Protein AF-A0A3B6IX35-F1 (afdb_monomer_lite)

Structure (mmCIF, N/CA/C/O backbone):
data_AF-A0A3B6IX35-F1
#
_entry.id   AF-A0A3B6IX35-F1
#
loop_
_atom_site.group_PDB
_atom_site.id
_atom_site.type_symbol
_atom_site.label_atom_id
_atom_site.label_alt_id
_atom_site.label_comp_id
_atom_site.label_asym_id
_atom_site.label_entity_id
_atom_site.label_seq_id
_atom_site.pdbx_PDB_ins_code
_atom_site.Cartn_x
_atom_site.Cartn_y
_atom_site.Cartn_z
_atom_site.occupancy
_atom_site.B_iso_or_equiv
_atom_site.auth_seq_id
_atom_site.auth_comp_id
_atom_site.auth_asym_id
_atom_site.auth_atom_id
_atom_site.pdbx_PDB_model_num
ATOM 1 N N . MET A 1 1 ? 20.968 23.430 19.235 1.00 37.81 1 MET A N 1
ATOM 2 C CA . MET A 1 1 ? 20.014 22.393 18.790 1.00 37.81 1 MET A CA 1
ATOM 3 C C . MET A 1 1 ? 20.486 21.953 17.414 1.00 37.81 1 MET A C 1
ATOM 5 O O . MET A 1 1 ? 20.384 22.743 16.490 1.00 37.81 1 MET A O 1
ATOM 9 N N . ALA A 1 2 ? 21.166 20.809 17.317 1.00 41.28 2 ALA A N 1
ATOM 10 C CA . ALA A 1 2 ? 21.790 20.349 16.075 1.00 41.28 2 ALA A CA 1
ATOM 11 C C . ALA A 1 2 ? 20.809 19.431 15.335 1.00 41.28 2 ALA A C 1
ATOM 13 O O . ALA A 1 2 ? 20.416 18.407 15.888 1.00 41.28 2 ALA A O 1
ATOM 14 N N . GLU A 1 3 ? 20.385 19.817 14.129 1.00 45.38 3 GLU A N 1
ATOM 15 C CA . GLU A 1 3 ? 19.584 18.974 13.233 1.00 45.38 3 GLU A CA 1
ATOM 16 C C . GLU A 1 3 ? 20.386 17.717 12.866 1.00 45.38 3 GLU A C 1
ATOM 18 O O . GLU A 1 3 ? 21.428 17.830 12.212 1.00 45.38 3 GLU A O 1
ATOM 23 N N . PRO A 1 4 ? 19.952 16.506 13.252 1.00 48.66 4 PRO A N 1
ATOM 24 C CA . PRO A 1 4 ? 20.625 15.309 12.807 1.00 48.66 4 PRO A CA 1
ATOM 25 C C . PRO A 1 4 ? 20.108 14.915 11.417 1.00 48.66 4 PRO A C 1
ATOM 27 O O . PRO A 1 4 ? 18.907 14.856 11.166 1.00 48.66 4 PRO A O 1
ATOM 30 N N . SER A 1 5 ? 21.050 14.541 10.548 1.00 58.50 5 SER A N 1
ATOM 31 C CA . SER A 1 5 ? 20.898 13.565 9.453 1.00 58.50 5 SER A CA 1
ATOM 32 C C . SER A 1 5 ? 20.421 13.991 8.058 1.00 58.50 5 SER A C 1
ATOM 34 O O . SER A 1 5 ? 20.289 13.114 7.207 1.00 58.50 5 SER A O 1
ATOM 36 N N . ARG A 1 6 ? 20.316 15.284 7.717 1.00 56.28 6 ARG A N 1
ATOM 37 C CA . ARG A 1 6 ? 20.077 15.674 6.304 1.00 56.28 6 ARG A CA 1
ATOM 38 C C . ARG A 1 6 ? 21.145 15.103 5.356 1.00 56.28 6 ARG A C 1
ATOM 40 O O . ARG A 1 6 ? 20.809 14.562 4.311 1.00 56.28 6 ARG A O 1
ATOM 47 N N . GLN A 1 7 ? 22.416 15.130 5.761 1.00 59.59 7 GLN A N 1
ATOM 48 C CA . GLN A 1 7 ? 23.521 14.537 4.990 1.00 59.59 7 GLN A CA 1
ATOM 49 C C . GLN A 1 7 ? 23.487 12.999 4.958 1.00 59.59 7 GLN A C 1
ATOM 51 O O . GLN A 1 7 ? 23.833 12.392 3.947 1.00 59.59 7 GLN A O 1
ATOM 56 N N . GLY A 1 8 ? 23.038 12.353 6.039 1.00 64.12 8 GLY A N 1
ATOM 57 C CA . GLY A 1 8 ? 22.886 10.893 6.094 1.00 64.12 8 GLY A CA 1
ATOM 58 C C . GLY A 1 8 ? 21.790 10.398 5.151 1.00 64.12 8 GLY A C 1
ATOM 59 O O . GLY A 1 8 ? 21.973 9.418 4.438 1.00 64.12 8 GLY A O 1
ATOM 60 N N . PHE A 1 9 ? 20.682 11.135 5.087 1.00 66.06 9 PHE A N 1
ATOM 61 C CA . PHE A 1 9 ? 19.607 10.877 4.140 1.00 66.06 9 PHE A CA 1
ATOM 62 C C . PHE A 1 9 ? 20.065 11.079 2.691 1.00 66.06 9 PHE A C 1
ATOM 64 O O . PHE A 1 9 ? 19.874 10.185 1.878 1.00 66.06 9 PHE A O 1
ATOM 71 N N . TRP A 1 10 ? 20.741 12.189 2.373 1.00 74.00 10 TRP A N 1
ATOM 72 C CA . TRP A 1 10 ? 21.228 12.443 1.010 1.00 74.00 10 TRP A CA 1
ATOM 73 C C . TRP A 1 10 ? 22.285 11.436 0.548 1.00 74.00 10 TRP A C 1
ATOM 75 O O . TRP A 1 10 ? 22.191 10.936 -0.566 1.00 74.00 10 TRP A O 1
ATOM 85 N N . SER A 1 11 ? 23.217 11.047 1.419 1.00 69.62 11 SER A N 1
ATOM 86 C CA . SER A 1 11 ? 24.203 10.002 1.100 1.00 69.62 11 SER A CA 1
ATOM 87 C C . SER A 1 11 ? 23.581 8.608 0.960 1.00 69.62 11 SER A C 1
ATOM 89 O O . SER A 1 11 ? 24.043 7.799 0.155 1.00 69.62 11 SER A O 1
ATOM 91 N N . TRP A 1 12 ? 22.513 8.311 1.706 1.00 70.94 12 TRP A N 1
ATOM 92 C CA . TRP A 1 12 ? 21.735 7.088 1.514 1.00 70.94 12 TRP A CA 1
ATOM 93 C C . TRP A 1 12 ? 20.963 7.113 0.190 1.00 70.94 12 TRP A C 1
ATOM 95 O O . TRP A 1 12 ? 20.981 6.122 -0.535 1.00 70.94 12 TRP A O 1
ATOM 105 N N . VAL A 1 13 ? 20.361 8.252 -0.164 1.00 71.44 13 VAL A N 1
ATOM 106 C CA . VAL A 1 13 ? 19.671 8.459 -1.445 1.00 71.44 13 VAL A CA 1
ATOM 107 C C . VAL A 1 13 ? 20.646 8.319 -2.619 1.00 71.44 13 VAL A C 1
ATOM 109 O O . VAL A 1 13 ? 20.363 7.584 -3.561 1.00 71.44 13 VAL A O 1
ATOM 112 N N . GLU A 1 14 ? 21.827 8.936 -2.545 1.00 68.81 14 GLU A N 1
ATOM 113 C CA . GLU A 1 14 ? 22.880 8.793 -3.559 1.00 68.81 14 GLU A CA 1
ATOM 114 C C . GLU A 1 14 ? 23.343 7.343 -3.702 1.00 68.81 14 GLU A C 1
ATOM 116 O O . GLU A 1 14 ? 23.455 6.840 -4.818 1.00 68.81 14 GLU A O 1
ATOM 121 N N . ARG A 1 15 ? 23.546 6.630 -2.586 1.00 64.62 15 ARG A N 1
ATOM 122 C CA . ARG A 1 15 ? 23.889 5.200 -2.618 1.00 64.62 15 ARG A CA 1
ATOM 123 C C . ARG A 1 15 ? 22.779 4.351 -3.220 1.00 64.62 15 ARG A C 1
ATOM 125 O O . ARG A 1 15 ? 23.075 3.429 -3.971 1.00 64.62 15 ARG A O 1
ATOM 132 N N . PHE A 1 16 ? 21.522 4.662 -2.926 1.00 66.94 16 PHE A N 1
ATOM 133 C CA . PHE A 1 16 ? 20.376 3.957 -3.488 1.00 66.94 16 PHE A CA 1
ATOM 134 C C . PHE A 1 16 ? 20.313 4.118 -5.014 1.00 66.94 16 PHE A C 1
ATOM 136 O O . PHE A 1 16 ? 20.101 3.139 -5.728 1.00 66.94 16 PHE A O 1
ATOM 143 N N . PHE A 1 17 ? 20.588 5.321 -5.529 1.00 62.81 17 PHE A N 1
ATOM 144 C CA . PHE A 1 17 ? 20.676 5.561 -6.971 1.00 62.81 17 PHE A CA 1
ATOM 145 C C . PHE A 1 17 ? 21.931 4.954 -7.611 1.00 62.81 17 PHE A C 1
ATOM 147 O O . PHE A 1 17 ? 21.843 4.450 -8.727 1.00 62.81 17 PHE A O 1
ATOM 154 N N . ALA A 1 18 ? 23.069 4.936 -6.912 1.00 60.19 18 ALA A N 1
ATOM 155 C CA . ALA A 1 18 ? 24.308 4.333 -7.405 1.00 60.19 18 ALA A CA 1
ATOM 156 C C . ALA A 1 18 ? 24.218 2.800 -7.514 1.00 60.19 18 ALA A C 1
ATOM 158 O O . ALA A 1 18 ? 24.656 2.231 -8.509 1.00 60.19 18 ALA A O 1
ATOM 159 N N . ILE A 1 19 ? 23.598 2.127 -6.535 1.00 58.12 19 ILE A N 1
ATOM 160 C CA . ILE A 1 19 ? 23.385 0.667 -6.554 1.00 58.12 19 ILE A CA 1
ATOM 161 C C . ILE A 1 19 ? 22.465 0.259 -7.713 1.00 58.12 19 ILE A C 1
ATOM 163 O O . ILE A 1 19 ? 22.639 -0.806 -8.296 1.00 58.12 19 ILE A O 1
ATOM 167 N N . ARG A 1 20 ? 21.509 1.120 -8.083 1.00 52.84 20 ARG A N 1
ATOM 168 C CA . ARG A 1 20 ? 20.567 0.870 -9.182 1.00 52.84 20 ARG A CA 1
ATOM 169 C C . ARG A 1 20 ? 21.177 1.065 -10.577 1.00 52.84 20 ARG A C 1
ATOM 171 O O . ARG A 1 20 ? 20.507 0.765 -11.557 1.00 52.84 20 ARG A O 1
ATOM 178 N N . ARG A 1 21 ? 22.404 1.594 -10.680 1.00 49.50 21 ARG A N 1
ATOM 179 C CA . ARG A 1 21 ? 23.022 2.032 -11.945 1.00 49.50 21 ARG A CA 1
ATOM 180 C C . ARG A 1 21 ? 24.190 1.167 -12.428 1.00 49.50 21 ARG A C 1
ATOM 182 O O . ARG A 1 21 ? 24.948 1.626 -13.273 1.00 49.50 21 ARG A O 1
ATOM 189 N N . LEU A 1 22 ? 24.355 -0.055 -11.922 1.00 42.16 22 LEU A N 1
ATOM 190 C CA . LEU A 1 22 ? 25.280 -1.013 -12.538 1.00 42.16 22 LEU A CA 1
ATOM 191 C C . LEU A 1 22 ? 24.506 -1.875 -13.544 1.00 42.16 22 LEU A C 1
ATOM 193 O O . LEU A 1 22 ? 23.510 -2.490 -13.162 1.00 42.16 22 LEU A O 1
ATOM 197 N N . PRO A 1 23 ? 24.964 -1.924 -14.804 1.00 52.44 23 PRO A N 1
ATOM 198 C CA . PRO A 1 23 ? 25.859 -3.032 -15.105 1.00 52.44 23 PRO A CA 1
ATOM 199 C C . PRO A 1 23 ? 27.073 -2.679 -15.979 1.00 52.44 23 PRO A C 1
ATOM 201 O O . PRO A 1 23 ? 27.098 -1.708 -16.726 1.00 52.44 23 PRO A O 1
ATOM 204 N N . ASP A 1 24 ? 28.046 -3.573 -15.841 1.00 41.94 24 ASP A N 1
ATOM 205 C CA . ASP A 1 24 ? 29.086 -3.978 -16.778 1.00 41.94 24 ASP A CA 1
ATOM 206 C C . ASP A 1 24 ? 30.223 -3.024 -17.166 1.00 41.94 24 ASP A C 1
ATOM 208 O O . ASP A 1 24 ? 30.107 -1.969 -17.780 1.00 41.94 24 ASP A O 1
ATOM 212 N N . HIS A 1 25 ? 31.402 -3.514 -16.800 1.00 44.00 25 HIS A N 1
ATOM 213 C CA . HIS A 1 25 ? 32.716 -3.030 -17.146 1.00 44.00 25 HIS A CA 1
ATOM 214 C C . HIS A 1 25 ? 32.925 -3.145 -18.665 1.00 44.00 25 HIS A C 1
ATOM 216 O O . HIS A 1 25 ? 33.181 -4.232 -19.179 1.00 44.00 25 HIS A O 1
ATOM 222 N N . HIS A 1 26 ? 32.874 -2.019 -19.373 1.00 35.03 26 HIS A N 1
ATOM 223 C CA . HIS A 1 26 ? 33.546 -1.856 -20.658 1.00 35.03 26 HIS A CA 1
ATOM 224 C C . HIS A 1 26 ? 34.240 -0.488 -20.643 1.00 35.03 26 HIS A C 1
ATOM 226 O O . HIS A 1 26 ? 33.561 0.526 -20.473 1.00 35.03 26 HIS A O 1
ATOM 232 N N . PRO A 1 27 ? 35.581 -0.415 -20.730 1.00 48.19 27 PRO A N 1
ATOM 233 C CA . PRO A 1 27 ? 36.241 0.865 -20.897 1.00 48.19 27 PRO A CA 1
ATOM 234 C C . PRO A 1 27 ? 35.983 1.355 -22.328 1.00 48.19 27 PRO A C 1
ATOM 236 O O . PRO A 1 27 ? 35.853 0.547 -23.250 1.00 48.19 27 PRO A O 1
ATOM 239 N N . ASP A 1 28 ? 35.931 2.676 -22.462 1.00 42.03 28 ASP A N 1
ATOM 240 C CA . ASP A 1 28 ? 35.834 3.457 -23.698 1.00 42.03 28 ASP A CA 1
ATOM 241 C C . ASP A 1 28 ? 34.450 3.539 -24.357 1.00 42.03 28 ASP A C 1
ATOM 243 O O . ASP A 1 28 ? 34.077 2.718 -25.187 1.00 42.03 28 ASP A O 1
ATOM 247 N N . ALA A 1 29 ? 33.723 4.619 -24.055 1.00 36.84 29 ALA A N 1
ATOM 248 C CA . ALA A 1 29 ? 33.442 5.693 -25.017 1.00 36.84 29 ALA A CA 1
ATOM 249 C C . ALA A 1 29 ? 32.284 6.571 -24.525 1.00 36.84 29 ALA A C 1
ATOM 251 O O . ALA A 1 29 ? 31.213 6.066 -24.220 1.00 36.84 29 ALA A O 1
ATOM 252 N N . GLY A 1 30 ? 32.496 7.887 -24.559 1.00 34.47 30 GLY A N 1
ATOM 253 C CA . GLY A 1 30 ? 31.437 8.842 -24.880 1.00 34.47 30 GLY A CA 1
ATOM 254 C C . GLY A 1 30 ? 30.413 9.124 -23.786 1.00 34.47 30 GLY A C 1
ATOM 255 O O . GLY A 1 30 ? 29.571 8.310 -23.440 1.00 34.47 30 GLY A O 1
ATOM 256 N N . ASP A 1 31 ? 30.474 10.355 -23.310 1.00 43.44 31 ASP A N 1
ATOM 257 C CA . ASP A 1 31 ? 29.527 11.053 -22.452 1.00 43.44 31 ASP A CA 1
ATOM 258 C C . ASP A 1 31 ? 28.129 11.159 -23.109 1.00 43.44 31 ASP A C 1
ATOM 260 O O . ASP A 1 31 ? 27.707 12.222 -23.557 1.00 43.44 31 ASP A O 1
ATOM 264 N N . GLU A 1 32 ? 27.407 10.042 -23.216 1.00 40.03 32 GLU A N 1
ATOM 265 C CA . GLU A 1 32 ? 25.991 10.025 -23.574 1.00 40.03 32 GLU A CA 1
ATOM 266 C C . GLU A 1 32 ? 25.185 9.768 -22.305 1.00 40.03 32 GLU A C 1
ATOM 268 O O . GLU A 1 32 ? 24.969 8.639 -21.859 1.00 40.03 32 GLU A O 1
ATOM 273 N N . VAL A 1 33 ? 24.753 10.869 -21.690 1.00 44.81 33 VAL A N 1
ATOM 274 C CA . VAL A 1 33 ? 23.649 10.869 -20.738 1.00 44.81 33 VAL A CA 1
ATOM 275 C C . VAL A 1 33 ? 22.464 10.252 -21.472 1.00 44.81 33 VAL A C 1
ATOM 277 O O . VAL A 1 33 ? 21.798 10.934 -22.243 1.00 44.81 33 VAL A O 1
ATOM 280 N N . ALA A 1 34 ? 22.245 8.951 -21.280 1.00 46.44 34 ALA A N 1
ATOM 281 C CA . ALA A 1 34 ? 21.082 8.251 -21.792 1.00 46.44 34 ALA A CA 1
ATOM 282 C C . ALA A 1 34 ? 19.840 8.967 -21.249 1.00 46.44 34 ALA A C 1
ATOM 284 O O . ALA A 1 34 ? 19.463 8.799 -20.084 1.00 46.44 34 ALA A O 1
ATOM 285 N N . GLU A 1 35 ? 19.257 9.836 -22.073 1.00 46.16 35 GLU A N 1
ATOM 286 C CA . GLU A 1 35 ? 17.963 10.444 -21.828 1.00 46.16 35 GLU A CA 1
ATOM 287 C C . GLU A 1 35 ? 16.971 9.288 -21.731 1.00 46.16 35 GLU A C 1
ATOM 289 O O . GLU A 1 35 ? 16.578 8.703 -22.738 1.00 46.16 35 GLU A O 1
ATOM 294 N N . ALA A 1 36 ? 16.632 8.890 -20.502 1.00 51.62 36 ALA A N 1
ATOM 295 C CA . ALA A 1 36 ? 15.574 7.922 -20.268 1.00 51.62 36 ALA A CA 1
ATOM 296 C C . ALA A 1 36 ? 14.347 8.407 -21.043 1.00 51.62 36 ALA A C 1
ATOM 298 O O . ALA A 1 36 ? 13.886 9.530 -20.811 1.00 51.62 36 ALA A O 1
ATOM 299 N N . GLU A 1 37 ? 13.861 7.591 -21.985 1.00 55.62 37 GLU A N 1
ATOM 300 C CA . GLU A 1 37 ? 12.737 7.962 -22.839 1.00 55.62 37 GLU A CA 1
ATOM 301 C C . GLU A 1 37 ? 11.607 8.513 -21.952 1.00 55.62 37 GLU A C 1
ATOM 303 O O . GLU A 1 37 ? 11.322 7.939 -20.894 1.00 55.62 37 GLU A O 1
ATOM 308 N N . PRO A 1 38 ? 10.933 9.611 -22.335 1.00 55.16 38 PRO A N 1
ATOM 309 C CA . PRO A 1 38 ? 9.925 10.264 -21.493 1.00 55.16 38 PRO A CA 1
ATOM 310 C C . PRO A 1 38 ? 8.830 9.297 -21.002 1.00 55.16 38 PRO A C 1
ATOM 312 O O . PRO A 1 38 ? 8.248 9.498 -19.935 1.00 55.16 38 PRO A O 1
ATOM 315 N N . ASN A 1 39 ? 8.606 8.203 -21.737 1.00 61.97 39 ASN A N 1
ATOM 316 C CA . ASN A 1 39 ? 7.677 7.135 -21.388 1.00 61.97 39 ASN A CA 1
ATOM 317 C C . ASN A 1 39 ? 8.171 6.203 -20.256 1.00 61.97 39 ASN A C 1
ATOM 319 O O . ASN A 1 39 ? 7.375 5.643 -19.509 1.00 61.97 39 ASN A O 1
ATOM 323 N N . GLN A 1 40 ? 9.482 6.040 -20.068 1.00 63.34 40 GLN A N 1
ATOM 324 C CA 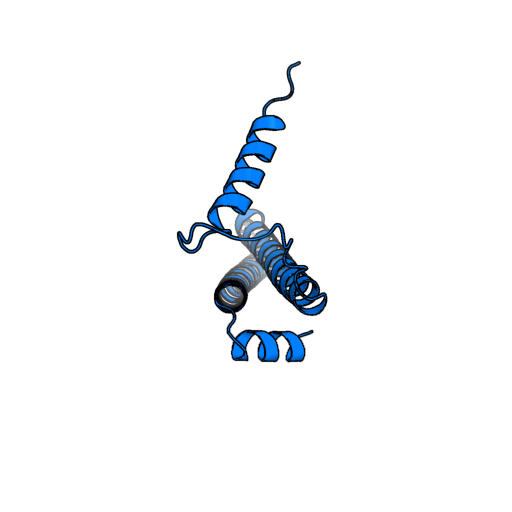. GLN A 1 40 ? 10.034 5.281 -18.938 1.00 63.34 40 GLN A CA 1
ATOM 325 C C . GLN A 1 40 ? 9.891 6.047 -17.618 1.00 63.34 40 GLN A C 1
ATOM 327 O O . GLN A 1 40 ? 9.615 5.450 -16.572 1.00 63.34 40 GLN A O 1
ATOM 332 N N . CYS A 1 41 ? 10.017 7.377 -17.665 1.00 72.06 41 CYS A N 1
ATOM 333 C CA . CYS A 1 41 ? 9.838 8.232 -16.494 1.00 72.06 41 CYS A CA 1
ATOM 334 C C . CYS A 1 41 ? 8.382 8.202 -15.992 1.00 72.06 41 CYS A C 1
ATOM 336 O O . CYS A 1 41 ? 8.147 8.016 -14.796 1.00 72.06 41 CYS A O 1
ATOM 338 N N . SER A 1 42 ? 7.395 8.279 -16.895 1.00 78.81 42 SER 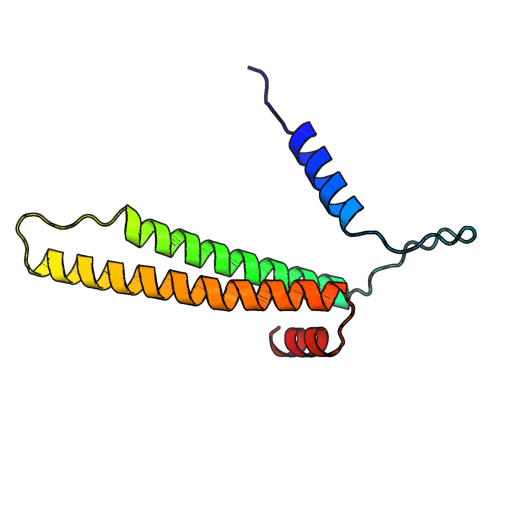A N 1
ATOM 339 C CA . SER A 1 42 ? 5.968 8.199 -16.539 1.00 78.81 42 SER A CA 1
ATOM 340 C C . SER A 1 42 ? 5.587 6.842 -15.934 1.00 78.81 42 SER A C 1
ATOM 342 O O . SER A 1 42 ? 4.946 6.800 -14.881 1.00 78.81 42 SER A O 1
ATOM 344 N N . ARG A 1 43 ? 6.045 5.732 -16.529 1.00 78.94 43 ARG A N 1
ATOM 345 C CA . ARG A 1 43 ? 5.820 4.370 -16.014 1.00 78.94 43 ARG A CA 1
ATOM 346 C C . ARG A 1 43 ? 6.432 4.173 -14.628 1.00 78.94 43 ARG A C 1
ATOM 348 O O . ARG A 1 43 ? 5.790 3.612 -13.739 1.00 78.94 43 ARG A O 1
ATOM 355 N N . CYS A 1 44 ? 7.643 4.687 -14.404 1.00 80.38 44 CYS A N 1
ATOM 356 C CA . CYS A 1 44 ? 8.265 4.660 -13.083 1.00 80.38 44 CYS A CA 1
ATOM 357 C C . CYS A 1 44 ? 7.453 5.455 -12.057 1.00 80.38 44 CYS A C 1
ATOM 359 O O . CYS A 1 44 ? 7.213 4.948 -10.960 1.00 80.38 44 CYS A O 1
ATOM 361 N N . ILE A 1 45 ? 7.005 6.666 -12.400 1.00 83.56 45 ILE A N 1
ATOM 362 C CA . ILE A 1 45 ? 6.165 7.488 -11.517 1.00 83.56 45 ILE A CA 1
ATOM 363 C C . ILE A 1 45 ? 4.868 6.748 -11.176 1.00 83.56 45 ILE A C 1
ATOM 365 O O . ILE A 1 45 ? 4.504 6.686 -10.003 1.00 83.56 45 ILE A O 1
ATOM 369 N N . PHE A 1 46 ? 4.217 6.120 -12.157 1.00 84.81 46 PHE A N 1
ATOM 370 C CA . PHE A 1 46 ? 2.999 5.340 -11.939 1.00 84.81 46 PHE A CA 1
ATOM 371 C C . PHE A 1 46 ? 3.207 4.208 -10.926 1.00 84.81 46 PHE A C 1
ATOM 373 O O . PHE A 1 46 ? 2.444 4.089 -9.966 1.00 84.81 46 PHE A O 1
ATOM 380 N N . VAL A 1 47 ? 4.272 3.412 -11.079 1.00 86.69 47 VAL A N 1
ATOM 381 C CA . VAL A 1 47 ? 4.586 2.329 -10.133 1.00 86.69 47 VAL A CA 1
ATOM 382 C C . VAL A 1 47 ? 4.876 2.877 -8.734 1.00 86.69 47 VAL A C 1
ATOM 384 O O . VAL A 1 47 ? 4.370 2.332 -7.754 1.00 86.69 47 VAL A O 1
ATOM 387 N N . HIS A 1 48 ? 5.614 3.986 -8.615 1.00 85.56 48 HIS A N 1
ATOM 388 C CA . HIS A 1 48 ? 5.880 4.614 -7.315 1.00 85.56 48 HIS A CA 1
ATOM 389 C C . HIS A 1 48 ? 4.601 5.153 -6.662 1.00 85.56 48 HIS A C 1
ATOM 391 O O . HIS A 1 48 ? 4.387 4.936 -5.469 1.00 85.56 48 HIS A O 1
ATOM 397 N N . CYS A 1 49 ? 3.718 5.796 -7.429 1.00 85.50 49 CYS A N 1
ATOM 398 C CA . CYS A 1 49 ? 2.402 6.213 -6.950 1.00 85.50 49 CYS A CA 1
ATOM 399 C C . CYS A 1 49 ? 1.563 5.010 -6.497 1.00 85.50 49 CYS A C 1
ATOM 401 O O . CYS A 1 49 ? 0.946 5.065 -5.433 1.00 85.50 49 CYS A O 1
ATOM 403 N N . GLY A 1 50 ? 1.589 3.904 -7.245 1.00 84.69 50 GLY A N 1
ATOM 404 C CA . GLY A 1 50 ? 0.937 2.651 -6.868 1.00 84.69 50 GLY A CA 1
ATOM 405 C C . GLY A 1 50 ? 1.434 2.112 -5.525 1.00 84.69 50 GLY A C 1
ATOM 406 O O . GLY A 1 50 ? 0.628 1.807 -4.645 1.00 84.69 50 GLY A O 1
ATOM 407 N N . ILE A 1 51 ? 2.754 2.075 -5.323 1.00 88.94 51 ILE A N 1
ATOM 408 C CA . ILE A 1 51 ? 3.376 1.668 -4.054 1.00 88.94 51 ILE A CA 1
ATOM 409 C C . ILE A 1 51 ? 2.969 2.610 -2.913 1.00 88.94 51 ILE A C 1
ATOM 411 O O . ILE A 1 51 ? 2.627 2.138 -1.829 1.00 88.94 51 ILE A O 1
ATOM 415 N N . LEU A 1 52 ? 2.946 3.927 -3.140 1.00 90.62 52 LEU A N 1
ATOM 416 C CA . LEU A 1 52 ? 2.514 4.899 -2.130 1.00 90.62 52 LEU A CA 1
ATOM 417 C C . LEU A 1 52 ? 1.064 4.669 -1.695 1.00 90.62 52 LEU A C 1
ATOM 419 O O . LEU A 1 52 ? 0.784 4.648 -0.499 1.00 90.62 52 LEU A O 1
ATOM 423 N N . VAL A 1 53 ? 0.148 4.439 -2.639 1.00 90.50 53 VAL A N 1
ATOM 424 C CA . VAL A 1 53 ? -1.257 4.131 -2.324 1.00 90.50 53 VAL A CA 1
ATOM 425 C C . VAL A 1 53 ? -1.360 2.849 -1.500 1.00 90.50 53 VAL A C 1
ATOM 427 O O . VAL A 1 53 ? -2.078 2.814 -0.501 1.00 90.50 53 VAL A O 1
ATOM 430 N N . VAL A 1 54 ? -0.609 1.810 -1.871 1.00 91.56 54 VAL A N 1
ATOM 431 C CA . VAL A 1 54 ? -0.541 0.558 -1.107 1.00 91.56 54 VAL A CA 1
ATOM 432 C C . VAL A 1 54 ? -0.066 0.815 0.325 1.00 91.56 54 VAL A C 1
ATOM 434 O O . VAL A 1 54 ? -0.701 0.347 1.267 1.00 91.56 54 VAL A O 1
ATOM 437 N N . LEU A 1 55 ? 0.991 1.610 0.513 1.00 88.81 55 LEU A N 1
ATOM 438 C CA . LEU A 1 55 ? 1.497 1.958 1.844 1.00 88.81 55 LEU A CA 1
ATOM 439 C C . LEU A 1 55 ? 0.467 2.719 2.685 1.00 88.81 55 LEU A C 1
ATOM 441 O O . LEU A 1 55 ? 0.348 2.452 3.881 1.00 88.81 55 LEU A O 1
ATOM 445 N N . VAL A 1 56 ? -0.312 3.621 2.082 1.00 91.62 56 VAL A N 1
ATOM 446 C CA . VAL A 1 56 ? -1.404 4.313 2.785 1.00 91.62 56 VAL A CA 1
ATOM 447 C C . VAL A 1 56 ? -2.473 3.316 3.235 1.00 91.62 56 VAL A C 1
ATOM 449 O O . VAL A 1 56 ? -2.891 3.355 4.392 1.00 91.62 56 VAL A O 1
ATOM 452 N N . ILE A 1 57 ? -2.886 2.388 2.367 1.00 89.75 57 ILE A N 1
ATOM 453 C CA . ILE A 1 57 ? -3.876 1.355 2.712 1.00 89.75 57 ILE A CA 1
ATOM 454 C C . ILE A 1 57 ? -3.353 0.460 3.843 1.00 89.75 57 ILE A C 1
ATOM 456 O O . ILE A 1 57 ? -4.088 0.204 4.801 1.00 89.75 57 ILE A O 1
ATOM 460 N N . ALA A 1 58 ? -2.089 0.029 3.784 1.00 89.19 58 ALA A N 1
ATOM 461 C CA . ALA A 1 58 ? -1.446 -0.711 4.870 1.00 89.19 58 ALA A CA 1
ATOM 462 C C . ALA A 1 58 ? -1.469 0.082 6.181 1.00 89.19 58 ALA A C 1
ATOM 464 O O . ALA A 1 58 ? -1.895 -0.442 7.208 1.00 89.19 58 ALA A O 1
ATOM 465 N N . ALA A 1 59 ? -1.059 1.353 6.153 1.00 90.75 59 ALA A N 1
ATOM 466 C CA . ALA A 1 59 ? -1.003 2.200 7.339 1.00 90.75 59 ALA A CA 1
ATOM 467 C C . ALA A 1 59 ? -2.387 2.375 7.980 1.00 90.75 59 ALA A C 1
ATOM 469 O O . ALA A 1 59 ? -2.535 2.190 9.188 1.00 90.75 59 ALA A O 1
ATOM 470 N N . VAL A 1 60 ? -3.416 2.656 7.175 1.00 90.38 60 VAL A N 1
ATOM 471 C CA . VAL A 1 60 ? -4.807 2.750 7.647 1.00 90.38 60 VAL A CA 1
ATOM 472 C C . VAL A 1 60 ? -5.269 1.420 8.239 1.00 90.38 60 VAL A C 1
ATOM 474 O O . VAL A 1 60 ? -5.868 1.398 9.312 1.00 90.38 60 VAL A O 1
ATOM 477 N N . SER A 1 61 ? -4.943 0.304 7.592 1.00 87.75 61 SER A N 1
ATOM 478 C CA . SER A 1 61 ? -5.309 -1.030 8.074 1.00 87.75 61 SER A CA 1
ATOM 479 C C . SER A 1 61 ? -4.661 -1.346 9.424 1.00 87.75 61 SER A C 1
ATOM 481 O O . SER A 1 61 ? -5.337 -1.811 10.340 1.00 87.75 61 SER A O 1
ATOM 483 N N . VAL A 1 62 ? -3.376 -1.024 9.597 1.00 89.00 62 VAL A N 1
ATOM 484 C CA . VAL A 1 62 ? -2.676 -1.162 10.884 1.00 89.00 62 VAL A CA 1
ATOM 485 C C . VAL A 1 62 ? -3.297 -0.254 11.942 1.00 89.00 62 VAL A C 1
ATOM 487 O O . VAL A 1 62 ? -3.541 -0.708 13.057 1.00 89.00 62 VAL A O 1
ATOM 490 N N . LEU A 1 63 ? -3.610 1.001 11.607 1.00 89.94 63 LEU A N 1
ATOM 491 C CA . LEU A 1 63 ? -4.265 1.932 12.530 1.00 89.94 63 LEU A CA 1
ATOM 492 C C . LEU A 1 63 ? -5.607 1.380 13.021 1.00 89.94 63 LEU A C 1
ATOM 494 O O . LEU A 1 63 ? -5.865 1.398 14.223 1.00 89.94 63 LEU A O 1
ATOM 498 N N . LEU A 1 64 ? -6.423 0.823 12.123 1.00 87.31 64 LEU A N 1
ATOM 499 C CA . LEU A 1 64 ? -7.685 0.169 12.477 1.00 87.31 64 LEU A CA 1
ATOM 500 C C . LEU A 1 64 ? -7.470 -1.021 13.428 1.00 87.31 64 LEU A C 1
ATOM 502 O O . LEU A 1 64 ? -8.224 -1.192 14.386 1.00 87.31 64 LEU A O 1
ATOM 506 N N . LEU A 1 65 ? -6.422 -1.821 13.213 1.00 87.44 65 LEU A N 1
ATOM 507 C CA . LEU A 1 65 ? -6.104 -2.973 14.064 1.00 87.44 65 LEU A CA 1
ATOM 508 C C . LEU A 1 65 ? -5.532 -2.581 15.437 1.00 87.44 65 LEU A C 1
ATOM 510 O O . LEU A 1 65 ? -5.754 -3.300 16.413 1.00 87.44 65 LEU A O 1
ATOM 514 N N . VAL A 1 66 ? -4.790 -1.475 15.526 1.00 87.38 66 VAL A N 1
ATOM 515 C CA . VAL A 1 66 ? -4.086 -1.049 16.748 1.00 87.38 66 VAL A CA 1
ATOM 516 C C . VAL A 1 66 ? -4.950 -0.142 17.624 1.00 87.38 66 VAL A C 1
ATOM 518 O O . VAL A 1 66 ? -4.967 -0.304 18.845 1.00 87.38 66 VAL A O 1
ATOM 521 N N . LEU A 1 67 ? -5.661 0.815 17.023 1.00 86.00 67 LEU A N 1
ATOM 522 C CA . LEU A 1 67 ? -6.370 1.857 17.768 1.00 86.00 67 LEU A CA 1
ATOM 523 C C . LEU A 1 67 ? -7.742 1.405 18.264 1.00 86.00 67 LEU A C 1
ATOM 525 O O . LEU A 1 67 ? -8.186 1.862 19.319 1.00 86.00 67 LEU A O 1
ATOM 529 N N . ILE A 1 68 ? -8.412 0.497 17.549 1.00 82.44 68 ILE A N 1
ATOM 530 C CA . ILE A 1 68 ? -9.735 0.026 17.962 1.00 82.44 68 ILE A CA 1
ATOM 531 C C . ILE A 1 68 ? -9.567 -1.083 19.006 1.00 82.44 68 ILE A C 1
ATOM 533 O O . ILE A 1 68 ? -9.068 -2.178 18.728 1.00 82.44 68 ILE A O 1
ATOM 537 N N . ARG A 1 69 ? -9.976 -0.772 20.240 1.00 81.69 69 ARG A N 1
ATOM 538 C CA . ARG A 1 69 ? -9.901 -1.664 21.404 1.00 81.69 69 ARG A CA 1
ATOM 539 C C . ARG A 1 69 ? -11.209 -2.425 21.625 1.00 81.69 69 ARG A C 1
ATOM 541 O O . ARG A 1 69 ? -12.273 -1.912 21.276 1.00 81.69 69 ARG A O 1
ATOM 548 N N . PRO A 1 70 ? -11.138 -3.632 22.212 1.00 80.12 70 PRO A N 1
ATOM 549 C CA . PRO A 1 70 ? -12.333 -4.388 22.547 1.00 80.12 70 PRO A CA 1
ATOM 550 C C . PRO A 1 70 ? -13.164 -3.612 23.583 1.00 80.12 70 PRO A C 1
ATOM 552 O O . PRO A 1 70 ? -12.608 -3.134 24.577 1.00 80.12 70 PRO A O 1
ATOM 555 N N . PRO A 1 71 ? -14.479 -3.459 23.374 1.00 79.69 71 PRO A N 1
ATOM 556 C CA . PRO A 1 71 ? -15.346 -2.803 24.341 1.00 79.69 71 PRO A CA 1
ATOM 557 C C . PRO A 1 71 ? -15.637 -3.730 25.520 1.00 79.69 71 PRO A C 1
ATOM 559 O O . PRO A 1 71 ? -15.851 -4.926 25.345 1.00 79.69 71 PRO A O 1
ATOM 562 N N . SER A 1 72 ? -15.681 -3.164 26.725 1.00 72.38 72 SER A N 1
ATOM 563 C CA . SER A 1 72 ? -15.824 -3.923 27.973 1.00 72.38 72 SER A CA 1
ATOM 564 C C . SER A 1 72 ? -17.255 -4.388 28.272 1.00 72.38 72 SER A C 1
ATOM 566 O O . SER A 1 72 ? -17.422 -5.421 28.909 1.00 72.38 72 SER A O 1
ATOM 568 N N . HIS A 1 73 ? -18.289 -3.666 27.817 1.00 71.38 73 HIS A N 1
ATOM 569 C CA . HIS A 1 73 ? -19.677 -3.915 28.254 1.00 71.38 73 HIS A CA 1
ATOM 570 C C . HIS A 1 73 ? -20.761 -3.731 27.172 1.00 71.38 73 HIS A C 1
ATOM 572 O O . HIS A 1 73 ? -21.935 -3.602 27.504 1.00 71.38 73 HIS A O 1
ATOM 578 N N . SER A 1 74 ? -20.415 -3.718 25.878 1.00 77.38 74 SER A N 1
ATOM 579 C CA . SER A 1 74 ? -21.403 -3.516 24.801 1.00 77.38 74 SER A CA 1
ATOM 580 C C . SER A 1 74 ? -21.293 -4.563 23.694 1.00 77.38 74 SER A C 1
ATOM 582 O O . SER A 1 74 ? -20.263 -4.671 23.028 1.00 77.38 74 SER A O 1
ATOM 584 N N . THR A 1 75 ? -22.386 -5.294 23.452 1.00 76.94 75 THR A N 1
ATOM 585 C CA . THR A 1 75 ? -22.537 -6.232 22.326 1.00 76.94 75 THR A CA 1
ATOM 586 C C . THR A 1 75 ? -22.460 -5.519 20.979 1.00 76.94 75 THR A C 1
ATOM 588 O O . THR A 1 75 ? -21.752 -5.989 20.092 1.00 76.94 75 THR A O 1
ATOM 591 N N . ALA A 1 76 ? -23.091 -4.348 20.835 1.00 80.94 76 ALA A N 1
ATOM 592 C CA . ALA A 1 76 ? -22.974 -3.523 19.628 1.00 80.94 76 ALA A CA 1
ATOM 593 C C . ALA A 1 76 ? -21.525 -3.064 19.394 1.00 80.94 76 ALA A C 1
ATOM 595 O O . ALA A 1 76 ? -21.020 -3.130 18.275 1.00 80.94 76 ALA A O 1
ATOM 596 N N . GLY A 1 77 ? -20.820 -2.684 20.464 1.00 82.31 77 GLY A N 1
ATOM 597 C CA . GLY A 1 77 ? -19.396 -2.366 20.386 1.00 82.31 77 GLY A CA 1
ATOM 598 C C . GLY A 1 77 ? -18.552 -3.564 19.937 1.00 82.31 77 GLY A C 1
ATOM 599 O O . GLY A 1 77 ? -17.612 -3.393 19.165 1.00 82.31 77 GLY A O 1
ATOM 600 N N . SER A 1 78 ? -18.876 -4.773 20.404 1.00 85.25 78 SER A N 1
ATOM 601 C CA . SER A 1 78 ? -18.143 -5.993 20.043 1.00 85.25 78 SER A CA 1
ATOM 602 C C . SER A 1 78 ? -18.286 -6.318 18.552 1.00 85.25 78 SER A C 1
ATOM 604 O O . SER A 1 78 ? -17.302 -6.650 17.892 1.00 85.25 78 SER A O 1
ATOM 606 N N . VAL A 1 79 ? -19.485 -6.122 17.987 1.00 87.44 79 VAL A N 1
ATOM 607 C CA . VAL A 1 79 ? -19.731 -6.278 16.542 1.00 87.44 79 VAL A CA 1
ATOM 608 C C . VAL A 1 79 ? -18.901 -5.280 15.731 1.00 87.44 79 VAL A C 1
ATOM 610 O O . VAL A 1 79 ? -18.235 -5.675 14.776 1.00 87.44 79 VAL A O 1
ATOM 613 N N . VAL A 1 80 ? -18.880 -4.004 16.129 1.00 86.88 80 VAL A N 1
ATOM 614 C CA . VAL A 1 80 ? -18.075 -2.969 15.453 1.00 86.88 80 VAL A CA 1
ATOM 615 C C . VAL A 1 80 ? -16.579 -3.268 15.563 1.00 86.88 80 VAL A C 1
ATOM 617 O O . VAL A 1 80 ? -15.850 -3.142 14.578 1.00 86.88 80 VAL A O 1
ATOM 620 N N . TYR A 1 81 ? -16.112 -3.718 16.729 1.00 87.38 81 TYR A N 1
ATOM 621 C CA . TYR A 1 81 ? -14.731 -4.156 16.923 1.00 87.38 81 TYR A CA 1
ATOM 622 C C . TYR A 1 81 ? -14.369 -5.302 15.971 1.00 87.38 81 TYR A C 1
ATOM 624 O O . TYR A 1 81 ? -13.365 -5.219 15.263 1.00 87.38 81 TYR A O 1
ATOM 632 N N . PHE A 1 82 ? -15.205 -6.341 15.898 1.00 88.62 82 PHE A N 1
ATOM 633 C CA . PHE A 1 82 ? -14.963 -7.484 15.021 1.00 88.62 82 PHE A CA 1
ATOM 634 C C . PHE A 1 82 ? -14.970 -7.083 13.541 1.00 88.62 82 PHE A C 1
ATOM 636 O O . PHE A 1 82 ? -14.049 -7.435 12.807 1.00 88.62 82 PHE A O 1
ATOM 643 N N . ALA A 1 83 ? -15.949 -6.283 13.111 1.00 89.50 83 ALA A N 1
ATOM 644 C CA . ALA A 1 83 ? -16.029 -5.788 11.739 1.00 89.50 83 ALA A CA 1
ATOM 645 C C . ALA A 1 83 ? -14.793 -4.957 11.359 1.00 89.50 83 ALA A C 1
ATOM 647 O O . ALA A 1 83 ? -14.230 -5.134 10.281 1.00 89.50 83 ALA A O 1
ATOM 648 N N . THR A 1 84 ? -14.317 -4.113 12.278 1.00 89.88 84 THR A N 1
ATOM 649 C CA . THR A 1 84 ? -13.090 -3.330 12.088 1.00 89.88 84 THR A CA 1
ATOM 650 C C . THR A 1 84 ? -11.873 -4.239 11.951 1.00 89.88 84 THR A C 1
ATOM 652 O O . THR A 1 84 ? -11.033 -4.018 11.082 1.00 89.88 84 THR A O 1
ATOM 655 N N . ARG A 1 85 ? -11.768 -5.284 12.782 1.00 90.31 85 ARG A N 1
ATOM 656 C CA . ARG A 1 85 ? -10.668 -6.253 12.700 1.00 90.31 85 ARG A CA 1
ATOM 657 C C . ARG A 1 85 ? -10.656 -6.959 11.356 1.00 90.31 85 ARG A C 1
ATOM 659 O O . ARG A 1 85 ? -9.613 -6.991 10.712 1.00 90.31 85 ARG A O 1
ATOM 666 N N . VAL A 1 86 ? -11.806 -7.465 10.922 1.00 92.75 86 VAL A N 1
ATOM 667 C CA . VAL A 1 86 ? -11.962 -8.109 9.615 1.00 92.75 86 VAL A CA 1
ATOM 668 C C . VAL A 1 86 ? -11.539 -7.152 8.502 1.00 92.75 86 VAL A C 1
ATOM 670 O O . VAL A 1 86 ? -10.700 -7.517 7.683 1.00 92.75 86 VAL A O 1
ATOM 673 N N . LEU A 1 87 ? -12.023 -5.907 8.522 1.00 90.62 87 LEU A N 1
ATOM 674 C CA . LEU A 1 87 ? -11.668 -4.896 7.528 1.00 90.62 87 LEU A CA 1
ATOM 675 C C . LEU A 1 87 ? -10.164 -4.578 7.522 1.00 90.62 87 LEU A C 1
ATOM 677 O O . LEU A 1 87 ? -9.559 -4.514 6.456 1.00 90.62 87 LEU A O 1
ATOM 681 N N . GLY A 1 88 ? -9.546 -4.433 8.696 1.00 89.25 88 GLY A N 1
ATOM 682 C CA . GLY A 1 88 ? -8.107 -4.209 8.827 1.00 89.25 88 GLY A CA 1
ATOM 683 C C . GLY A 1 88 ? -7.280 -5.385 8.301 1.00 89.25 88 GLY A C 1
ATOM 684 O O . GLY A 1 88 ? -6.307 -5.181 7.582 1.00 89.25 88 GLY A O 1
ATOM 685 N N . PHE A 1 89 ? -7.680 -6.628 8.582 1.00 90.25 89 PHE A N 1
ATOM 686 C CA . PHE A 1 89 ? -7.006 -7.808 8.030 1.00 90.25 89 PHE A CA 1
ATOM 687 C C . PHE A 1 89 ? -7.155 -7.904 6.509 1.00 90.25 89 PHE A C 1
ATOM 689 O O . PHE A 1 89 ? -6.165 -8.125 5.816 1.00 90.25 89 PHE A O 1
ATOM 696 N N . LEU A 1 90 ? -8.362 -7.691 5.979 1.00 92.56 90 LEU A N 1
ATOM 697 C CA . LEU A 1 90 ? -8.609 -7.647 4.535 1.00 92.56 90 LEU A CA 1
ATOM 698 C C . LEU A 1 90 ? -7.771 -6.564 3.852 1.00 92.56 90 LEU A C 1
ATOM 700 O O . LEU A 1 90 ? -7.159 -6.829 2.819 1.00 92.56 90 LEU 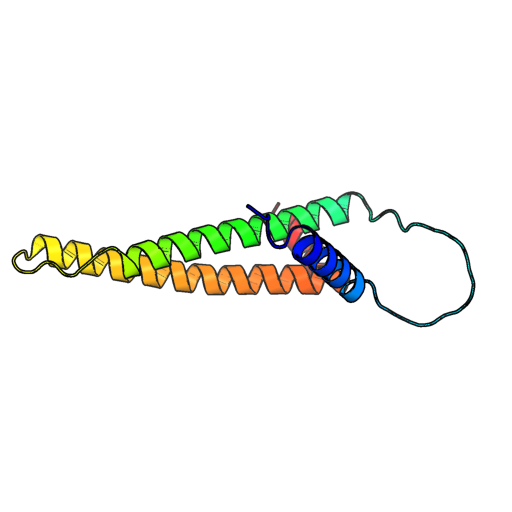A O 1
ATOM 704 N N . GLY A 1 91 ? -7.691 -5.375 4.451 1.00 87.38 91 GLY A N 1
ATOM 705 C CA . GLY A 1 91 ? -6.855 -4.285 3.959 1.00 87.38 91 GLY A CA 1
ATOM 706 C C . GLY A 1 91 ? -5.367 -4.645 3.935 1.00 87.38 91 GLY A C 1
ATOM 707 O O . GLY A 1 91 ? -4.694 -4.379 2.941 1.00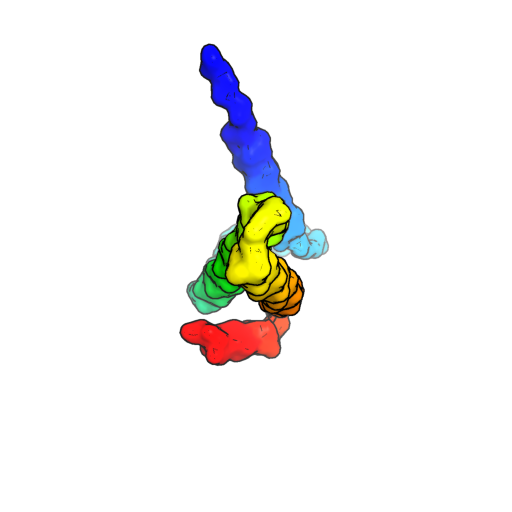 87.38 91 GLY A O 1
ATOM 708 N N . MET A 1 92 ? -4.863 -5.340 4.962 1.00 89.56 92 MET A N 1
ATOM 709 C CA . MET A 1 92 ? -3.479 -5.836 4.995 1.00 89.56 92 MET A CA 1
ATOM 710 C C . MET A 1 92 ? -3.207 -6.882 3.911 1.00 89.56 92 MET A C 1
ATOM 712 O O . MET A 1 92 ? -2.194 -6.792 3.220 1.00 89.56 92 MET A O 1
ATOM 716 N N . VAL A 1 93 ? -4.109 -7.850 3.724 1.00 91.44 93 VAL A N 1
ATOM 717 C CA . VAL A 1 93 ? -3.974 -8.876 2.675 1.00 91.44 93 VAL A CA 1
ATOM 718 C C . VAL A 1 93 ? -3.988 -8.229 1.293 1.00 91.44 93 VAL A C 1
ATOM 720 O O . VAL A 1 93 ? -3.103 -8.485 0.479 1.00 91.44 93 VAL A O 1
ATOM 723 N N . PHE A 1 94 ? -4.946 -7.335 1.044 1.00 90.38 94 PHE A N 1
ATOM 724 C CA . PHE A 1 94 ? -5.033 -6.601 -0.213 1.00 90.38 94 PHE A CA 1
ATOM 725 C C . PHE A 1 94 ? -3.765 -5.785 -0.477 1.00 90.38 94 PHE A C 1
ATOM 727 O O . PHE A 1 94 ? -3.213 -5.826 -1.578 1.00 90.38 94 PHE A O 1
ATOM 734 N N . SER A 1 95 ? -3.272 -5.089 0.548 1.00 90.19 95 SER A N 1
ATOM 735 C CA . SER A 1 95 ? -2.038 -4.319 0.473 1.00 90.19 95 SER A CA 1
ATOM 736 C C . SER A 1 95 ? -0.822 -5.200 0.188 1.00 90.19 95 SER A C 1
ATOM 738 O O . SER A 1 95 ? 0.034 -4.799 -0.593 1.00 90.19 95 SER A O 1
ATOM 740 N N . ALA A 1 96 ? -0.730 -6.394 0.775 1.00 88.75 96 ALA A N 1
ATOM 741 C CA . ALA A 1 96 ? 0.362 -7.323 0.505 1.00 88.75 96 ALA A CA 1
ATOM 742 C C . ALA A 1 96 ? 0.330 -7.812 -0.951 1.00 88.75 96 ALA A C 1
ATOM 744 O O . ALA A 1 96 ? 1.347 -7.753 -1.640 1.00 88.75 96 ALA A O 1
ATOM 745 N N . CYS A 1 97 ? -0.843 -8.215 -1.450 1.00 91.31 97 CYS A N 1
ATOM 746 C CA . CYS A 1 97 ? -1.006 -8.665 -2.833 1.00 91.31 97 CYS A CA 1
ATOM 747 C C . CYS A 1 97 ? -0.694 -7.550 -3.842 1.00 91.31 97 CYS A C 1
ATOM 749 O O . CYS A 1 97 ? 0.081 -7.755 -4.776 1.00 91.31 97 CYS A O 1
ATOM 751 N N . ARG A 1 98 ? -1.262 -6.352 -3.649 1.00 87.38 98 ARG A N 1
ATOM 752 C CA . ARG A 1 98 ? -1.000 -5.197 -4.523 1.00 87.38 98 ARG A CA 1
ATOM 753 C C . ARG A 1 98 ? 0.438 -4.706 -4.409 1.00 87.38 98 ARG A C 1
ATOM 755 O O . ARG A 1 98 ? 1.029 -4.353 -5.422 1.00 87.38 98 ARG A O 1
ATOM 762 N N . GLY A 1 99 ? 1.007 -4.704 -3.207 1.00 86.25 99 GLY A N 1
ATOM 763 C CA . GLY A 1 99 ? 2.401 -4.339 -2.977 1.00 86.25 99 GLY A CA 1
ATOM 764 C C . GLY A 1 99 ? 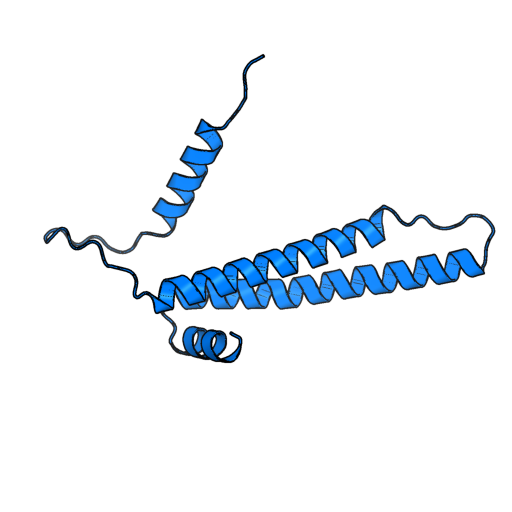3.354 -5.267 -3.718 1.00 86.25 99 GLY A C 1
ATOM 765 O O . GLY A 1 99 ? 4.190 -4.787 -4.475 1.00 86.25 99 GLY A O 1
ATOM 766 N N . ALA A 1 100 ? 3.171 -6.583 -3.584 1.00 88.12 100 ALA A N 1
ATOM 767 C CA . ALA A 1 100 ? 3.958 -7.573 -4.316 1.00 88.12 100 ALA A CA 1
ATOM 768 C C . ALA A 1 100 ? 3.848 -7.383 -5.837 1.00 88.12 100 ALA A C 1
ATOM 770 O O . ALA A 1 100 ? 4.858 -7.425 -6.533 1.00 88.12 100 ALA A O 1
ATOM 771 N N . PHE A 1 101 ? 2.645 -7.098 -6.341 1.00 87.81 101 PHE A N 1
ATOM 772 C CA . PHE A 1 101 ? 2.421 -6.819 -7.758 1.00 87.81 101 PHE A CA 1
ATOM 773 C C . PHE A 1 101 ? 3.190 -5.584 -8.254 1.00 87.81 101 PHE A C 1
ATOM 775 O O . PHE A 1 101 ? 3.869 -5.655 -9.274 1.00 87.81 101 PHE A O 1
ATOM 782 N N . PHE A 1 102 ? 3.140 -4.462 -7.529 1.00 86.38 102 PHE A N 1
ATOM 783 C CA . PHE A 1 102 ? 3.883 -3.260 -7.923 1.00 86.38 102 PHE A CA 1
ATOM 784 C C . PHE A 1 102 ? 5.399 -3.414 -7.771 1.00 86.38 102 PHE A C 1
ATOM 786 O O . PHE A 1 102 ? 6.143 -2.866 -8.579 1.00 86.38 102 PHE A O 1
ATOM 793 N N . VAL A 1 103 ? 5.866 -4.170 -6.773 1.00 86.75 103 VAL A N 1
ATOM 794 C CA . VAL A 1 103 ? 7.292 -4.502 -6.628 1.00 86.75 103 VAL A CA 1
ATOM 795 C C . VAL A 1 103 ? 7.762 -5.358 -7.801 1.00 86.75 103 VAL A C 1
ATOM 797 O O . VAL A 1 103 ? 8.805 -5.062 -8.376 1.00 86.75 103 VAL A O 1
ATOM 800 N N . TYR A 1 104 ? 6.975 -6.361 -8.197 1.00 86.75 104 TYR A N 1
ATOM 801 C CA . TYR A 1 104 ? 7.257 -7.177 -9.376 1.00 86.75 104 TYR A CA 1
ATOM 802 C C . TYR A 1 104 ? 7.317 -6.326 -10.650 1.00 86.75 104 TYR A C 1
ATOM 804 O O . TYR A 1 104 ? 8.314 -6.378 -11.361 1.00 86.75 104 TYR A O 1
ATOM 812 N N . LEU A 1 105 ? 6.312 -5.475 -10.894 1.00 83.88 105 LEU A N 1
ATOM 813 C CA . LEU A 1 105 ? 6.312 -4.563 -12.044 1.00 83.88 105 LEU A CA 1
ATOM 814 C C . LEU A 1 105 ? 7.498 -3.594 -12.027 1.00 83.88 105 LEU A C 1
ATOM 816 O O . LEU A 1 105 ? 8.077 -3.315 -13.071 1.00 83.88 105 LEU A O 1
ATOM 820 N N . GLY A 1 106 ? 7.868 -3.083 -10.852 1.00 82.19 106 GLY A N 1
ATOM 821 C CA . GLY A 1 106 ? 9.024 -2.207 -10.693 1.00 82.19 106 GLY A CA 1
ATOM 822 C C . GLY A 1 106 ? 10.351 -2.915 -10.967 1.00 82.19 106 GLY A C 1
ATOM 823 O O . GLY A 1 106 ? 11.244 -2.299 -11.542 1.00 82.19 106 GLY A O 1
ATOM 824 N N . GLY A 1 107 ? 10.479 -4.188 -10.581 1.00 79.81 107 GLY A N 1
ATOM 825 C CA . GLY A 1 107 ? 11.635 -5.026 -10.908 1.00 79.81 107 GLY A CA 1
ATOM 826 C C . GLY A 1 107 ? 11.713 -5.331 -12.402 1.00 79.81 107 GLY A C 1
ATOM 827 O O . GLY A 1 107 ? 12.729 -5.056 -13.030 1.00 79.81 107 GLY A O 1
ATOM 828 N N . ALA A 1 108 ? 10.604 -5.777 -12.989 1.00 80.38 108 ALA A N 1
ATOM 829 C CA . ALA A 1 108 ? 10.512 -6.092 -14.412 1.00 80.38 108 ALA A CA 1
ATOM 830 C C . ALA A 1 108 ? 10.761 -4.861 -15.312 1.00 80.38 108 ALA A C 1
ATOM 832 O O . ALA A 1 108 ? 11.395 -4.971 -16.356 1.00 80.38 108 ALA A O 1
ATOM 833 N N . LEU A 1 109 ? 10.352 -3.661 -14.879 1.00 79.19 109 LEU A N 1
ATOM 834 C CA . LEU A 1 109 ? 10.710 -2.396 -15.537 1.00 79.19 109 LEU A CA 1
ATOM 835 C C . LEU A 1 109 ? 12.219 -2.123 -15.538 1.00 79.19 109 LEU A C 1
ATOM 837 O O . LEU A 1 109 ? 12.740 -1.610 -16.522 1.00 79.19 109 LEU A O 1
ATOM 841 N N . VAL A 1 110 ? 12.917 -2.424 -14.436 1.00 79.12 110 VAL A N 1
ATOM 842 C CA . VAL A 1 110 ? 14.378 -2.245 -14.345 1.00 79.12 110 VAL A CA 1
ATOM 843 C C . VAL A 1 110 ? 15.102 -3.236 -15.255 1.00 79.12 110 VAL A C 1
ATOM 845 O O . VAL A 1 110 ? 16.118 -2.886 -15.845 1.00 79.12 110 VAL A O 1
ATOM 848 N N . GLU A 1 111 ? 14.558 -4.442 -15.409 1.00 81.25 111 GLU A N 1
ATOM 849 C CA . GLU A 1 111 ? 15.067 -5.465 -16.329 1.00 81.25 111 GLU A CA 1
ATOM 850 C C . GLU A 1 111 ? 14.733 -5.174 -17.807 1.00 81.25 111 GLU A C 1
ATOM 852 O O . GLU A 1 111 ? 15.225 -5.867 -18.696 1.00 81.25 111 GLU A O 1
ATOM 857 N N . GLY A 1 112 ? 13.931 -4.140 -18.092 1.00 75.88 112 GLY A N 1
ATOM 858 C CA . GLY A 1 112 ? 13.530 -3.774 -19.452 1.00 75.88 112 GLY A CA 1
ATOM 859 C C . GLY A 1 112 ? 12.496 -4.723 -20.068 1.00 75.88 112 GLY A C 1
ATOM 860 O O . GLY A 1 112 ? 12.441 -4.875 -21.292 1.00 75.88 112 GLY A O 1
ATOM 861 N N . ASP A 1 113 ? 11.679 -5.384 -19.242 1.00 79.62 113 ASP A N 1
ATOM 862 C CA . ASP A 1 113 ? 10.641 -6.297 -19.713 1.00 79.62 113 ASP A CA 1
ATOM 863 C C . ASP A 1 113 ? 9.489 -5.546 -20.406 1.00 79.62 113 ASP A C 1
ATOM 865 O O . ASP A 1 113 ? 8.709 -4.804 -19.799 1.00 79.62 113 ASP A O 1
ATOM 869 N N . LYS A 1 114 ? 9.335 -5.809 -21.707 1.00 79.69 114 LYS A N 1
ATOM 870 C CA . LYS A 1 114 ? 8.288 -5.224 -22.555 1.00 79.69 114 LYS A CA 1
ATOM 871 C C . LYS A 1 114 ? 6.879 -5.647 -22.136 1.00 79.69 114 LYS A C 1
ATOM 873 O O . LYS A 1 114 ? 5.913 -4.969 -22.491 1.00 79.69 114 LYS A O 1
ATOM 878 N N . GLU A 1 115 ? 6.716 -6.771 -21.441 1.00 78.94 115 GLU A N 1
ATOM 879 C CA . GLU A 1 115 ? 5.407 -7.219 -20.964 1.00 78.94 115 GLU A CA 1
ATOM 880 C C . GLU A 1 115 ? 4.947 -6.428 -19.732 1.00 78.94 115 GLU A C 1
ATOM 882 O O . GLU A 1 115 ? 3.794 -5.978 -19.685 1.00 78.94 115 GLU A O 1
ATOM 887 N N . ALA A 1 116 ? 5.855 -6.154 -18.794 1.00 74.19 116 ALA A N 1
ATOM 888 C CA . ALA A 1 116 ? 5.605 -5.250 -17.675 1.00 74.19 116 ALA A CA 1
ATOM 889 C C . ALA A 1 116 ? 5.277 -3.827 -18.151 1.00 74.19 116 ALA A C 1
ATOM 891 O O . ALA A 1 116 ? 4.308 -3.227 -17.683 1.00 74.19 116 ALA A O 1
ATOM 892 N N . GLU A 1 117 ? 6.004 -3.321 -19.147 1.00 79.25 117 GLU A N 1
ATOM 893 C CA . GLU A 1 117 ? 5.724 -2.025 -19.769 1.00 79.25 117 GLU A CA 1
ATOM 894 C C . GLU A 1 117 ? 4.312 -1.941 -20.365 1.00 79.25 117 GLU A C 1
ATOM 896 O O . GLU A 1 117 ? 3.562 -1.017 -20.049 1.00 79.25 117 GLU A O 1
ATOM 901 N N . ARG A 1 118 ? 3.898 -2.936 -21.166 1.00 79.88 118 ARG A N 1
ATOM 902 C CA . ARG A 1 118 ? 2.527 -2.995 -21.712 1.00 79.88 118 ARG A CA 1
ATOM 903 C C . ARG A 1 118 ? 1.470 -3.117 -20.624 1.00 79.88 118 ARG A C 1
ATOM 905 O O . ARG A 1 118 ? 0.353 -2.633 -20.791 1.00 79.88 118 ARG A O 1
ATOM 912 N N . THR A 1 119 ? 1.787 -3.822 -19.543 1.00 80.50 119 THR A N 1
ATOM 913 C CA . THR A 1 119 ? 0.869 -3.988 -18.414 1.00 80.50 119 THR A CA 1
ATOM 914 C C . THR A 1 119 ? 0.653 -2.658 -17.705 1.00 80.5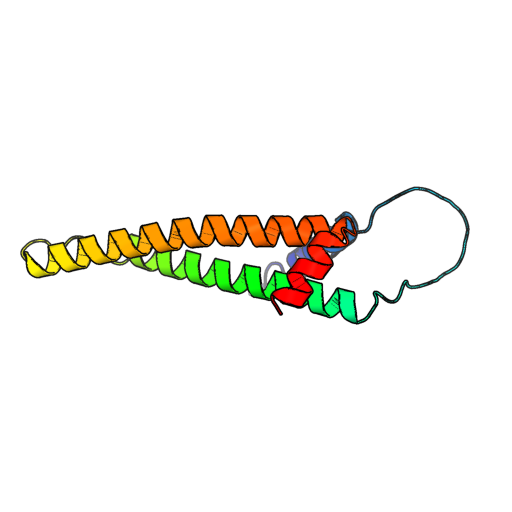0 119 THR A C 1
ATOM 916 O O . THR A 1 119 ? -0.483 -2.325 -17.382 1.00 80.50 119 THR A O 1
ATOM 919 N N . ILE A 1 120 ? 1.712 -1.868 -17.526 1.00 80.31 120 ILE A N 1
ATOM 920 C CA . ILE A 1 120 ? 1.626 -0.525 -16.949 1.00 80.31 120 ILE A CA 1
ATOM 921 C C . ILE A 1 120 ? 0.860 0.416 -17.875 1.00 80.31 120 ILE A C 1
ATOM 923 O O . ILE A 1 120 ? -0.050 1.086 -17.403 1.00 80.31 120 ILE A O 1
ATOM 927 N N . ASP A 1 121 ? 1.137 0.400 -19.180 1.00 81.19 121 ASP A N 1
ATOM 928 C CA . ASP A 1 121 ? 0.410 1.231 -20.151 1.00 81.19 121 ASP A CA 1
ATOM 929 C C . ASP A 1 121 ? -1.096 0.916 -20.204 1.00 81.19 121 ASP A C 1
ATOM 931 O O . ASP A 1 121 ? -1.894 1.778 -20.548 1.00 81.19 121 ASP A O 1
ATOM 935 N N . ARG A 1 122 ? -1.509 -0.316 -19.873 1.00 80.00 122 ARG A N 1
ATOM 936 C CA . ARG A 1 122 ? -2.933 -0.687 -19.748 1.00 80.00 122 ARG A CA 1
ATOM 937 C C . ARG A 1 122 ? -3.562 -0.277 -18.418 1.00 80.00 122 ARG A C 1
ATOM 939 O O . ARG A 1 122 ? -4.786 -0.263 -18.315 1.00 80.00 122 ARG A O 1
ATOM 946 N N . LEU A 1 123 ? -2.746 -0.087 -17.386 1.00 78.88 123 LEU A N 1
ATOM 947 C CA . LEU A 1 123 ? -3.186 0.239 -16.029 1.00 78.88 123 LEU A CA 1
ATOM 948 C C . LEU A 1 123 ? -3.196 1.747 -15.755 1.00 78.88 123 LEU A C 1
ATOM 950 O O . LEU A 1 123 ? -3.885 2.164 -14.822 1.00 78.88 123 LEU A O 1
ATOM 954 N N . MET A 1 124 ? -2.410 2.514 -16.513 1.00 73.94 124 MET A N 1
ATOM 955 C CA . MET A 1 124 ? -2.406 3.977 -16.535 1.00 73.94 124 MET A CA 1
ATOM 956 C C . MET A 1 124 ? -3.655 4.518 -17.234 1.00 73.94 124 MET A C 1
ATOM 958 O O . MET A 1 124 ? -4.216 5.500 -16.699 1.00 73.94 124 MET A O 1
#

Organism: Triticum aestivum (NCBI:txid4565)

Radius of gyration: 21.62 Å; chains: 1; bounding box: 59×31×53 Å

Foldseek 3Di:
DDDPDPVVVVVVVVVVVVVLPDDDDDDDDDDDPPPPPPLLVVLLVLLVVLLVVLVVLLVVLVCLVPVQDQDDDDPVSNVVNVVSPVSSVVSNVVSVVSNVVSVVLNVCSSVVPPVSSVVSVVVD

Sequence (124 aa):
MAEPSRQGFWSWVERFFAIRRLPDHHPDAGDEVAEAEPNQCSRCIFVHCGILVVLVIAAVSVLLLVLIRPPSHSTAGSVVYFATRVLGFLGMVFSACRGAFFVYLGGALVEGDKEAERTIDRLM

Secondary structure (DSSP, 8-state):
-----HHHHHHHHHHHHHHTT----------------HHHHHHHHHHHHHHHHHHHHHHHHHHHHHH-PPPSS-HHHHHHHHHHHHHHHHHHHHHHHHHHHHHHHHHHHHTT-HHHHHHHHHH-

pLDDT: mean 74.55, std 16.55, range [34.47, 92.75]